Protein AF-A0A7V8XL33-F1 (afdb_monomer_lite)

Radius of gyration: 14.86 Å; chains: 1; bounding box: 37×36×36 Å

pLDDT: mean 92.94, std 6.89, range [65.38, 98.62]

Sequence (159 aa):
MTSLSLYEDLLAPGEELALAVGGRIVYVASGELGSLHAGSAAFGSDEARLEAGPDGATVIRWELTEWSVDDAKLCAHLELDPWADYVMRCEGGITEPAAGPGIGCVLRGELTIDGEVVQPFGAWQEPAEVSGRGTTVRVVLVRAEEPAHESLAQGALHL

Structure (mmCIF, N/CA/C/O backbone):
data_AF-A0A7V8XL33-F1
#
_entry.id   AF-A0A7V8XL33-F1
#
loop_
_atom_site.group_PDB
_atom_site.id
_atom_site.type_symbol
_atom_site.label_atom_id
_atom_site.label_alt_id
_atom_site.label_comp_id
_atom_site.label_asym_id
_atom_site.label_entity_id
_atom_site.label_seq_id
_atom_site.pdbx_PDB_ins_code
_atom_site.Cartn_x
_atom_site.Cartn_y
_atom_site.Cartn_z
_atom_site.occupancy
_atom_site.B_iso_or_equiv
_atom_site.auth_seq_id
_atom_site.auth_comp_id
_atom_site.auth_asym_id
_atom_site.auth_atom_id
_atom_site.pdbx_PDB_model_num
ATOM 1 N N . MET A 1 1 ? 19.680 2.702 1.722 1.00 69.06 1 MET A N 1
ATOM 2 C CA . MET A 1 1 ? 19.131 1.685 0.801 1.00 69.06 1 MET A CA 1
ATOM 3 C C . MET A 1 1 ? 17.632 1.805 0.924 1.00 69.06 1 MET A C 1
ATOM 5 O O . MET A 1 1 ? 17.136 1.676 2.034 1.00 69.06 1 MET A O 1
ATOM 9 N N . THR A 1 2 ? 16.940 2.159 -0.152 1.00 88.44 2 THR A N 1
ATOM 10 C CA . THR A 1 2 ? 15.502 2.433 -0.086 1.00 88.44 2 THR A CA 1
ATOM 11 C C . THR A 1 2 ? 14.742 1.120 0.017 1.00 88.44 2 THR A C 1
ATOM 13 O O . THR A 1 2 ? 15.030 0.173 -0.713 1.00 88.44 2 THR A O 1
ATOM 16 N N . SER A 1 3 ? 13.796 1.046 0.944 1.00 92.81 3 SER A N 1
ATOM 17 C CA . SER A 1 3 ? 12.925 -0.110 1.125 1.00 92.81 3 SER A CA 1
ATOM 18 C C . SER A 1 3 ? 11.474 0.334 1.038 1.00 92.81 3 SER A C 1
ATOM 20 O O . SER A 1 3 ? 11.132 1.433 1.466 1.00 92.81 3 SER A O 1
ATOM 22 N N . LEU A 1 4 ? 10.631 -0.517 0.465 1.00 95.94 4 LEU A N 1
ATOM 23 C CA . LEU A 1 4 ? 9.185 -0.366 0.463 1.00 95.94 4 LEU A CA 1
ATOM 24 C C . LEU A 1 4 ? 8.605 -1.358 1.459 1.00 95.94 4 LEU A C 1
ATOM 26 O O . LEU A 1 4 ? 8.841 -2.559 1.340 1.00 95.94 4 LEU A O 1
ATOM 30 N N . SER A 1 5 ? 7.839 -0.859 2.416 1.00 96.44 5 SER A N 1
ATOM 31 C CA . SER A 1 5 ? 7.227 -1.672 3.462 1.00 96.44 5 SER A CA 1
ATOM 32 C C . SER A 1 5 ? 5.714 -1.613 3.346 1.00 96.44 5 SER A C 1
ATOM 34 O O . SER A 1 5 ? 5.157 -0.531 3.177 1.00 96.44 5 SER A O 1
ATOM 36 N N . LEU A 1 6 ? 5.056 -2.767 3.427 1.00 97.50 6 LEU A N 1
ATOM 37 C CA . LEU A 1 6 ? 3.603 -2.886 3.475 1.00 97.50 6 LEU A CA 1
ATOM 38 C C . LEU A 1 6 ? 3.142 -3.169 4.902 1.00 97.50 6 LEU A C 1
ATOM 40 O O . LEU A 1 6 ? 3.642 -4.080 5.564 1.00 97.50 6 LEU A O 1
ATOM 44 N N . TYR A 1 7 ? 2.115 -2.441 5.312 1.00 97.06 7 TYR A N 1
ATOM 45 C CA . TYR A 1 7 ? 1.413 -2.567 6.577 1.00 97.06 7 TYR A CA 1
ATOM 46 C C . TYR A 1 7 ? -0.068 -2.854 6.344 1.00 97.06 7 TYR A C 1
ATOM 48 O O . TYR A 1 7 ? -0.658 -2.425 5.348 1.00 97.06 7 TYR A O 1
ATOM 56 N N . GLU A 1 8 ? -0.661 -3.573 7.290 1.00 97.12 8 GLU A N 1
ATOM 57 C CA . GLU A 1 8 ? -2.103 -3.746 7.410 1.00 97.12 8 GLU A CA 1
ATOM 58 C C . GLU A 1 8 ? -2.524 -3.168 8.760 1.00 97.12 8 GLU A C 1
ATOM 60 O O . GLU A 1 8 ? -2.241 -3.753 9.804 1.00 97.12 8 GLU A O 1
ATOM 65 N N . ASP A 1 9 ? -3.174 -2.009 8.729 1.00 97.19 9 ASP A N 1
ATOM 66 C CA . ASP A 1 9 ? -3.649 -1.322 9.923 1.00 97.19 9 ASP A CA 1
ATOM 67 C C . ASP A 1 9 ? -5.143 -1.645 10.122 1.00 97.19 9 ASP A C 1
ATOM 69 O O . ASP A 1 9 ? -5.981 -1.398 9.244 1.00 97.19 9 ASP A O 1
ATOM 73 N N . LEU A 1 10 ? -5.477 -2.222 11.279 1.00 97.56 10 LEU A N 1
ATOM 74 C CA . LEU A 1 10 ? -6.849 -2.516 11.702 1.00 97.56 10 LEU A CA 1
ATOM 75 C C . LEU A 1 10 ? -7.256 -1.513 12.778 1.00 97.56 10 LEU A C 1
ATOM 77 O O . LEU A 1 10 ? -6.867 -1.658 13.933 1.00 97.56 10 LEU A O 1
ATOM 81 N N . LEU A 1 11 ? -8.029 -0.506 12.382 1.00 98.44 11 LEU A N 1
ATOM 82 C CA . LEU A 1 11 ? -8.376 0.639 13.217 1.00 98.44 11 LEU A CA 1
ATOM 83 C C . LEU A 1 11 ? -9.794 0.496 13.770 1.00 98.44 11 LEU A C 1
ATOM 85 O O . LEU A 1 11 ? -10.753 0.275 13.021 1.00 98.44 11 LEU A O 1
ATOM 89 N N . ALA A 1 12 ? -9.936 0.658 15.082 1.00 98.50 12 ALA A N 1
ATOM 90 C CA . ALA A 1 12 ? -11.225 0.776 15.744 1.00 98.50 12 ALA A CA 1
ATOM 91 C C . ALA A 1 12 ? -11.920 2.111 15.390 1.00 98.50 12 ALA A C 1
ATOM 93 O O . ALA A 1 12 ? -11.275 3.043 14.906 1.00 98.50 12 ALA A O 1
ATOM 94 N N . PRO A 1 13 ? -13.236 2.247 15.639 1.00 98.56 13 PRO A N 1
ATOM 95 C CA . PRO A 1 13 ? -13.938 3.513 15.435 1.00 98.56 13 PRO A CA 1
ATOM 96 C C . PRO A 1 13 ? -13.284 4.689 16.171 1.00 98.56 13 PRO A C 1
ATOM 98 O O . PRO A 1 13 ? -13.086 4.619 17.387 1.00 98.56 13 PRO A O 1
ATOM 101 N N . GLY A 1 14 ? -12.984 5.771 15.445 1.00 98.06 14 GLY A N 1
ATOM 102 C CA . GLY A 1 14 ? -12.331 6.966 15.988 1.00 98.06 14 GLY A CA 1
ATOM 103 C C . GLY A 1 14 ? -10.850 6.788 16.345 1.00 98.06 14 GLY A C 1
ATOM 104 O O . GLY A 1 14 ? -10.259 7.682 16.947 1.00 98.06 14 GLY A O 1
ATOM 105 N N . GLU A 1 15 ? -10.241 5.640 16.031 1.00 98.50 15 GLU A N 1
ATOM 106 C CA . GLU A 1 15 ? -8.809 5.434 16.242 1.00 98.50 15 GLU A CA 1
ATOM 107 C C . GLU A 1 15 ? -7.992 6.273 15.251 1.00 98.50 15 GLU A C 1
ATOM 109 O O . GLU A 1 15 ? -8.310 6.347 14.061 1.00 98.50 15 GLU A O 1
ATOM 114 N N . GLU A 1 16 ? -6.934 6.916 15.747 1.00 98.00 16 GLU A N 1
ATOM 115 C CA . GLU A 1 16 ? -6.030 7.717 14.925 1.00 98.00 16 GLU A CA 1
ATOM 116 C C . GLU A 1 16 ? -4.882 6.863 14.376 1.00 98.00 16 GLU A C 1
ATOM 118 O O . GLU A 1 16 ? -4.129 6.241 15.126 1.00 98.00 16 GLU A O 1
ATOM 123 N N . LEU A 1 17 ? -4.678 6.933 13.064 1.00 97.38 17 LEU A N 1
ATOM 124 C CA . LEU A 1 17 ? -3.459 6.502 12.398 1.00 97.38 17 LEU A CA 1
ATOM 125 C C . LEU A 1 17 ? -2.515 7.700 12.253 1.00 97.38 17 LEU A C 1
ATOM 127 O O . LEU A 1 17 ? -2.762 8.623 11.468 1.00 97.38 17 LEU A O 1
ATOM 131 N N . ALA A 1 18 ? -1.424 7.684 13.016 1.00 96.19 18 ALA A N 1
ATOM 132 C CA . ALA A 1 18 ? -0.356 8.669 12.907 1.00 96.19 18 ALA A CA 1
ATOM 133 C C . ALA A 1 18 ? 0.647 8.249 11.828 1.00 96.19 18 ALA A C 1
ATOM 135 O O . ALA A 1 18 ? 1.179 7.142 11.854 1.00 96.19 18 ALA A O 1
ATOM 136 N N . LEU A 1 19 ? 0.921 9.155 10.897 1.00 94.25 19 LEU A N 1
ATOM 137 C CA . LEU A 1 19 ? 1.799 8.932 9.760 1.00 94.25 19 LEU A CA 1
ATOM 138 C C . LEU A 1 19 ? 2.951 9.931 9.809 1.00 94.25 19 LEU A C 1
ATOM 140 O O . LEU A 1 19 ? 2.731 11.143 9.758 1.00 94.25 19 LEU A O 1
ATOM 144 N N . ALA A 1 20 ? 4.174 9.418 9.899 1.00 91.56 20 ALA A N 1
ATOM 145 C CA . ALA A 1 20 ? 5.376 10.239 9.896 1.00 91.56 20 ALA A CA 1
ATOM 146 C C . ALA A 1 20 ? 5.642 10.855 8.510 1.00 91.56 20 ALA A C 1
ATOM 148 O O . ALA A 1 20 ? 5.020 10.494 7.509 1.00 91.56 20 ALA A O 1
ATOM 149 N N . VAL A 1 21 ? 6.594 11.789 8.451 1.00 91.88 21 VAL A N 1
ATOM 150 C CA . VAL A 1 21 ? 7.133 12.279 7.176 1.00 91.88 21 VAL A CA 1
ATOM 151 C C . VAL A 1 21 ? 7.763 11.110 6.418 1.00 91.88 21 VAL A C 1
ATOM 153 O O . VAL A 1 21 ? 8.561 10.362 6.980 1.00 91.88 21 VAL A O 1
ATOM 156 N N . GLY A 1 22 ? 7.414 10.974 5.143 1.00 91.50 22 GLY A N 1
ATOM 157 C CA . GLY A 1 22 ? 7.872 9.885 4.287 1.00 91.50 22 GLY A CA 1
ATOM 158 C C . GLY A 1 22 ? 6.878 9.599 3.168 1.00 91.50 22 GLY A C 1
ATOM 159 O O . GLY A 1 22 ? 5.663 9.665 3.375 1.00 91.50 22 GLY A O 1
ATOM 160 N N . GLY A 1 23 ? 7.404 9.303 1.977 1.00 94.56 23 GLY A N 1
ATOM 161 C CA . GLY A 1 23 ? 6.600 8.964 0.806 1.00 94.56 23 GLY A CA 1
ATOM 162 C C . GLY A 1 23 ? 5.815 7.679 1.042 1.00 94.56 23 GLY A C 1
ATOM 163 O O . GLY A 1 23 ? 6.397 6.631 1.324 1.00 94.56 23 GLY A O 1
ATOM 164 N N . ARG A 1 24 ? 4.491 7.767 0.943 1.00 96.56 24 ARG A N 1
ATOM 165 C CA . ARG A 1 24 ? 3.598 6.649 1.237 1.00 96.56 24 ARG A CA 1
ATOM 166 C C . ARG A 1 24 ? 2.316 6.700 0.431 1.00 96.56 24 ARG A C 1
ATOM 168 O O . ARG A 1 24 ? 1.868 7.758 -0.014 1.00 96.56 24 ARG A O 1
ATOM 175 N N . ILE A 1 25 ? 1.692 5.538 0.314 1.00 98.25 25 ILE A N 1
ATOM 176 C CA . ILE A 1 25 ? 0.334 5.380 -0.190 1.00 98.25 25 ILE A CA 1
ATOM 177 C C . ILE A 1 25 ? -0.496 4.666 0.867 1.00 98.25 25 ILE A C 1
ATOM 179 O O . ILE A 1 25 ? -0.070 3.656 1.419 1.00 98.25 25 ILE A O 1
ATOM 183 N N . VAL A 1 26 ? -1.704 5.168 1.107 1.00 98.31 26 VAL A N 1
ATOM 184 C CA . VAL A 1 26 ? -2.733 4.485 1.899 1.00 98.31 26 VAL A CA 1
ATOM 185 C C . VAL A 1 26 ? -3.874 4.061 0.983 1.00 98.31 26 VAL A C 1
ATOM 187 O O . VAL A 1 26 ? -4.281 4.824 0.109 1.00 98.31 26 VAL A O 1
ATOM 190 N N . TYR A 1 27 ? -4.392 2.855 1.183 1.00 98.56 27 TYR A N 1
ATOM 191 C CA . TYR A 1 27 ? -5.575 2.318 0.518 1.00 98.56 27 TYR A CA 1
ATOM 192 C C . TYR A 1 27 ? -6.569 1.836 1.571 1.00 98.56 27 TYR A C 1
ATOM 194 O O . TYR A 1 27 ? -6.219 1.037 2.440 1.00 98.56 27 TYR A O 1
ATOM 202 N N . VAL A 1 28 ? -7.821 2.280 1.484 1.00 98.50 28 VAL A N 1
ATOM 203 C CA . VAL A 1 28 ? -8.874 1.848 2.410 1.00 98.50 28 VAL A CA 1
ATOM 204 C C . VAL A 1 28 ? -9.529 0.589 1.849 1.00 98.50 28 VAL A C 1
ATOM 206 O O . VAL A 1 28 ? -10.274 0.652 0.873 1.00 98.50 28 VAL A O 1
ATOM 209 N N . ALA A 1 29 ? -9.267 -0.570 2.454 1.00 97.69 29 ALA A N 1
ATOM 210 C CA . ALA A 1 29 ? -9.872 -1.836 2.036 1.00 97.69 29 ALA A CA 1
ATOM 211 C C . ALA A 1 29 ? -11.325 -1.972 2.521 1.00 97.69 29 ALA A C 1
ATOM 213 O O . ALA A 1 29 ? -12.173 -2.520 1.812 1.00 97.69 29 ALA A O 1
ATOM 214 N N . SER A 1 30 ? -11.629 -1.442 3.707 1.00 97.69 30 SER A N 1
ATOM 215 C CA . SER A 1 30 ? -12.988 -1.333 4.246 1.00 97.69 30 SER A CA 1
ATOM 216 C C . SER A 1 30 ? -13.101 -0.193 5.252 1.00 97.69 30 SER A C 1
ATOM 218 O O . SER A 1 30 ? -12.109 0.165 5.884 1.00 97.69 30 SER A O 1
ATOM 220 N N . GLY A 1 31 ? -14.315 0.331 5.430 1.00 98.00 31 GLY A N 1
ATOM 221 C CA . GLY A 1 31 ? -14.578 1.460 6.321 1.00 98.00 31 GLY A CA 1
ATOM 222 C C . GLY A 1 31 ? -14.184 2.800 5.699 1.00 98.00 31 GLY A C 1
ATOM 223 O O . GLY A 1 31 ? -14.321 2.994 4.486 1.00 98.00 31 GLY A O 1
ATOM 224 N N . GLU A 1 32 ? -13.714 3.714 6.543 1.00 98.25 32 GLU A N 1
ATOM 225 C CA . GLU A 1 32 ? -13.335 5.079 6.168 1.00 98.25 32 GLU A CA 1
ATOM 226 C C . GLU A 1 32 ? -12.132 5.556 6.985 1.00 98.25 32 GLU A C 1
ATOM 228 O O . GLU A 1 32 ? -12.046 5.278 8.180 1.00 98.25 32 GLU A O 1
ATOM 233 N N . LEU A 1 33 ? -11.219 6.287 6.344 1.00 98.31 33 LEU A N 1
ATOM 234 C CA . LEU A 1 33 ? -10.050 6.896 6.976 1.00 98.31 33 LEU A CA 1
ATOM 235 C C . LEU A 1 33 ? -9.926 8.357 6.529 1.00 98.31 33 LEU A C 1
ATOM 237 O O . LEU A 1 33 ? -9.639 8.635 5.361 1.00 98.31 33 LEU A O 1
ATOM 241 N N . GLY A 1 34 ? -10.113 9.304 7.449 1.00 95.81 34 GLY A N 1
ATOM 242 C CA . GLY A 1 34 ? -10.186 10.723 7.108 1.00 95.81 34 GLY A CA 1
ATOM 243 C C . GLY A 1 34 ? -11.328 10.987 6.123 1.00 95.81 34 GLY A C 1
ATOM 244 O O . GLY A 1 34 ? -12.484 10.807 6.469 1.00 95.81 34 GLY A O 1
ATOM 245 N N . SER A 1 35 ? -11.008 11.410 4.897 1.00 95.12 35 SER A N 1
ATOM 246 C CA . SER A 1 35 ? -11.985 11.593 3.808 1.00 95.12 35 SER A CA 1
ATOM 247 C C . SER A 1 35 ? -11.998 10.454 2.779 1.00 95.12 35 SER A C 1
ATOM 249 O O . SER A 1 35 ? -12.658 10.567 1.745 1.00 95.12 35 SER A O 1
ATOM 251 N N . LEU A 1 36 ? -11.229 9.383 3.004 1.00 97.31 36 LEU A N 1
ATOM 252 C CA . LEU A 1 36 ? -11.111 8.253 2.084 1.00 97.31 36 LEU A CA 1
ATOM 253 C C . LEU A 1 36 ? -12.095 7.150 2.455 1.00 97.31 36 LEU A C 1
ATOM 255 O O . LEU A 1 36 ? -12.074 6.642 3.573 1.00 97.31 36 LEU A O 1
ATOM 259 N N . HIS A 1 37 ? -12.888 6.709 1.484 1.00 97.75 37 HIS A N 1
ATOM 260 C CA . HIS A 1 37 ? -13.796 5.575 1.639 1.00 97.75 37 HIS A CA 1
ATOM 261 C C . HIS A 1 37 ? -13.189 4.285 1.082 1.00 97.75 37 HIS A C 1
ATOM 263 O O . HIS A 1 37 ? -12.264 4.316 0.265 1.00 97.75 37 HIS A O 1
ATOM 269 N N . ALA A 1 38 ? -13.759 3.145 1.476 1.00 97.69 38 ALA A N 1
ATOM 270 C CA . ALA A 1 38 ? -13.400 1.835 0.944 1.00 97.69 38 ALA A CA 1
ATOM 271 C C . ALA A 1 38 ? -13.272 1.832 -0.593 1.00 97.69 38 ALA A C 1
ATOM 273 O O . ALA A 1 38 ? -14.158 2.297 -1.313 1.00 97.69 38 ALA A O 1
ATOM 274 N N . GLY A 1 39 ? -12.161 1.292 -1.091 1.00 97.06 39 GLY A N 1
ATOM 275 C CA . GLY A 1 39 ? -11.815 1.272 -2.511 1.00 97.06 39 GLY A CA 1
ATOM 276 C C . GLY A 1 39 ? -10.989 2.467 -2.990 1.00 97.06 39 GLY A C 1
ATOM 277 O O . GLY A 1 39 ? -10.564 2.464 -4.142 1.00 97.06 39 GLY A O 1
ATOM 278 N N . SER A 1 40 ? -10.744 3.463 -2.135 1.00 97.62 40 SER A N 1
ATOM 279 C CA . SER A 1 40 ? -9.974 4.662 -2.480 1.00 97.62 40 SER A CA 1
ATOM 280 C C . SER A 1 40 ? -8.540 4.592 -1.958 1.00 97.62 40 SER A C 1
ATOM 282 O O . SER A 1 40 ? -8.267 3.973 -0.926 1.00 97.62 40 SER A O 1
ATOM 284 N N . ALA A 1 41 ? -7.629 5.265 -2.664 1.00 98.12 41 ALA A N 1
ATOM 285 C CA . ALA A 1 41 ? -6.239 5.433 -2.263 1.00 98.12 41 ALA A CA 1
ATOM 286 C C . ALA A 1 41 ? -5.849 6.913 -2.219 1.00 98.12 41 ALA A C 1
ATOM 288 O O . ALA A 1 41 ? -6.440 7.737 -2.915 1.00 98.12 41 ALA A O 1
ATOM 289 N N . ALA A 1 42 ? -4.807 7.233 -1.457 1.00 98.06 42 ALA A N 1
ATOM 290 C CA . ALA A 1 42 ? -4.145 8.529 -1.514 1.00 98.06 42 ALA A CA 1
ATOM 291 C C . ALA A 1 42 ? -2.635 8.382 -1.350 1.00 98.06 42 ALA A C 1
ATOM 293 O O . ALA A 1 42 ? -2.159 7.525 -0.605 1.00 98.06 42 ALA A O 1
ATOM 294 N N . PHE A 1 43 ? -1.899 9.259 -2.027 1.00 97.69 43 PHE A N 1
ATOM 295 C CA . PHE A 1 43 ? -0.480 9.481 -1.784 1.00 97.69 43 PHE A CA 1
ATOM 296 C C . PHE A 1 43 ? -0.294 10.620 -0.776 1.00 97.69 43 PHE A C 1
ATOM 298 O O . PHE A 1 43 ? -1.047 11.595 -0.794 1.00 97.69 43 PHE A O 1
ATOM 305 N N . GLY A 1 44 ? 0.740 10.524 0.057 1.00 96.00 44 GLY A N 1
ATOM 306 C CA . GLY A 1 44 ? 1.195 11.613 0.914 1.00 96.00 44 GLY A CA 1
ATOM 307 C C . GLY A 1 44 ? 2.6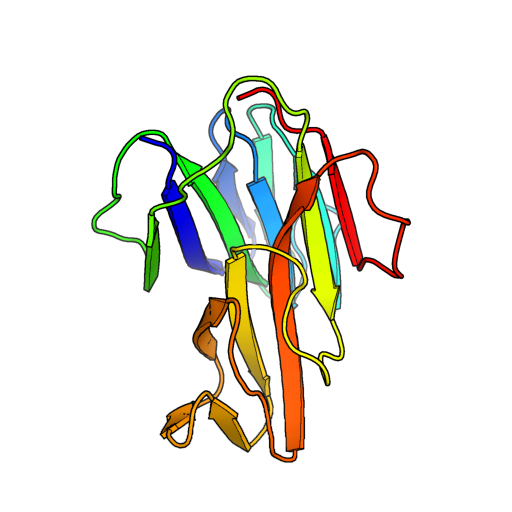78 11.489 1.245 1.00 96.00 44 GLY A C 1
ATOM 308 O O . GLY A 1 44 ? 3.244 10.400 1.196 1.00 96.00 44 GLY A O 1
ATOM 309 N N . SER A 1 45 ? 3.306 12.612 1.584 1.00 95.44 45 SER A N 1
ATOM 310 C CA . SER A 1 45 ? 4.712 12.667 2.013 1.00 95.44 45 SER A CA 1
ATOM 311 C C . SER A 1 45 ? 4.916 13.413 3.331 1.00 95.44 45 SER A C 1
ATOM 313 O O . SER A 1 45 ? 5.901 13.173 4.024 1.00 95.44 45 SER A O 1
ATOM 315 N N . ASP A 1 46 ? 3.987 14.293 3.697 1.00 94.75 46 ASP A N 1
ATOM 316 C CA . ASP A 1 46 ? 4.063 15.099 4.917 1.00 94.75 46 ASP A CA 1
ATOM 317 C C . ASP A 1 46 ? 3.611 14.308 6.147 1.00 94.75 46 ASP A C 1
ATOM 319 O O . ASP A 1 46 ? 2.979 13.263 6.017 1.00 94.75 46 ASP A O 1
ATOM 323 N N . GLU A 1 47 ? 3.894 14.799 7.352 1.00 95.62 47 GLU A N 1
ATOM 324 C CA . GLU A 1 47 ? 3.297 14.238 8.569 1.00 95.62 47 GLU A CA 1
ATOM 325 C C . GLU A 1 47 ? 1.768 14.403 8.527 1.00 95.62 47 GLU A C 1
ATOM 327 O O . GLU A 1 47 ? 1.255 15.458 8.149 1.00 95.62 47 GLU A O 1
ATOM 332 N N . ALA A 1 48 ? 1.027 13.364 8.911 1.00 95.81 48 ALA A N 1
ATOM 333 C CA . ALA A 1 48 ? -0.430 13.413 8.958 1.00 95.81 48 ALA A CA 1
ATOM 334 C C . ALA A 1 48 ? -0.989 12.586 10.115 1.00 95.81 48 ALA A C 1
ATOM 336 O O . ALA A 1 48 ? -0.385 11.614 10.561 1.00 95.81 48 ALA A O 1
ATOM 337 N N . ARG A 1 49 ? -2.189 12.947 10.564 1.00 97.31 49 ARG A N 1
ATOM 338 C CA . ARG A 1 49 ? -3.012 12.113 11.441 1.00 97.31 49 ARG A CA 1
ATOM 339 C C . ARG A 1 49 ? -4.361 11.933 10.786 1.00 97.31 49 ARG A C 1
ATOM 341 O O . ARG A 1 49 ? -4.985 12.920 10.398 1.00 97.31 49 ARG A O 1
ATOM 348 N N . LEU A 1 50 ? -4.764 10.684 10.621 1.00 97.50 50 LEU A N 1
ATOM 349 C CA . LEU A 1 50 ? -6.022 10.327 9.990 1.00 97.50 50 LEU A CA 1
ATOM 350 C C . LEU A 1 50 ? -6.855 9.534 10.987 1.00 97.50 50 LEU A C 1
ATOM 352 O O . LEU A 1 50 ? -6.350 8.602 11.600 1.00 97.50 50 LEU A O 1
ATOM 356 N N . GLU A 1 51 ? -8.116 9.906 11.145 1.00 98.38 51 GLU A N 1
ATOM 357 C CA . GLU A 1 51 ? -9.036 9.236 12.061 1.00 98.38 51 GLU A CA 1
ATOM 358 C C . GLU A 1 51 ? -9.884 8.219 11.295 1.00 98.38 51 GLU A C 1
ATOM 360 O O . GLU A 1 51 ? -10.352 8.500 10.185 1.00 98.38 51 GLU A O 1
ATOM 365 N N . ALA A 1 52 ? -10.068 7.032 11.868 1.00 98.62 52 ALA A N 1
ATOM 366 C CA . ALA A 1 52 ? -10.989 6.042 11.338 1.00 98.62 52 ALA A CA 1
ATOM 367 C C . ALA A 1 52 ? -12.446 6.468 11.566 1.00 98.62 52 ALA A C 1
ATOM 369 O O . ALA A 1 52 ? -12.812 6.966 12.631 1.00 98.62 52 ALA A O 1
ATOM 370 N N . GLY A 1 53 ? -13.294 6.224 10.569 1.00 98.19 53 GLY A N 1
ATOM 371 C CA . GLY A 1 53 ? -14.718 6.535 10.625 1.00 98.19 53 GLY A CA 1
ATOM 372 C C . GLY A 1 53 ? -15.489 5.748 11.700 1.00 98.19 53 GLY A C 1
ATOM 373 O O . GLY A 1 53 ? -14.927 4.928 12.431 1.00 98.19 53 GLY A O 1
ATOM 374 N N . PRO A 1 54 ? -16.817 5.944 11.791 1.00 97.44 54 PRO A N 1
ATOM 375 C CA . PRO A 1 54 ? -17.646 5.377 12.862 1.00 97.44 54 PRO A CA 1
ATOM 376 C C . PRO A 1 54 ? -17.700 3.841 12.885 1.00 97.44 54 PRO A C 1
ATOM 378 O O . PRO A 1 54 ? -18.008 3.264 13.927 1.00 97.44 54 PRO A O 1
ATOM 381 N N . ASP A 1 55 ? -17.385 3.184 11.768 1.00 97.00 55 ASP A N 1
ATOM 382 C CA . ASP A 1 55 ? -17.337 1.721 11.654 1.00 97.00 55 ASP A CA 1
ATOM 383 C C . ASP A 1 55 ? -15.906 1.156 11.779 1.00 97.00 55 ASP A C 1
ATOM 385 O O . ASP A 1 55 ? -15.700 -0.050 11.635 1.00 97.00 55 ASP A O 1
ATOM 389 N N . GLY A 1 56 ? -14.911 2.009 12.052 1.00 98.31 56 GLY A N 1
ATOM 390 C CA . GLY A 1 56 ? -13.492 1.664 11.969 1.00 98.31 56 GLY A CA 1
ATOM 391 C C . GLY A 1 56 ? -12.993 1.580 10.522 1.00 98.31 56 GLY A C 1
ATOM 392 O O . GLY A 1 56 ? -13.685 1.979 9.578 1.00 98.31 56 GLY A O 1
ATOM 393 N N . ALA A 1 57 ? -11.775 1.064 10.339 1.00 98.50 57 ALA A N 1
ATOM 394 C CA . ALA A 1 57 ? -11.179 0.895 9.015 1.00 98.50 57 ALA A CA 1
ATOM 395 C C . ALA A 1 57 ? -10.170 -0.257 8.947 1.00 98.50 57 ALA A C 1
ATOM 397 O O . ALA A 1 57 ? -9.451 -0.538 9.901 1.00 98.50 57 ALA A O 1
ATOM 398 N N . THR A 1 58 ? -10.073 -0.874 7.769 1.00 98.19 58 THR A N 1
ATOM 399 C CA . THR A 1 58 ? -8.928 -1.714 7.391 1.00 98.19 58 THR A CA 1
ATOM 400 C C . THR A 1 58 ? -8.163 -0.985 6.305 1.00 98.19 58 THR A C 1
ATOM 402 O O . 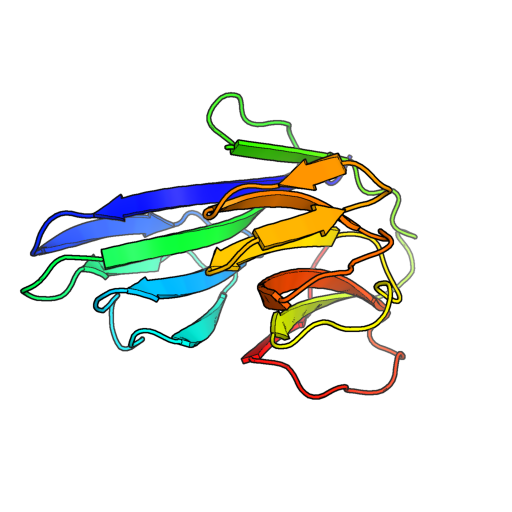THR A 1 58 ? -8.713 -0.710 5.233 1.00 98.19 58 THR A O 1
ATOM 405 N N . VAL A 1 59 ? -6.904 -0.670 6.583 1.00 98.31 59 VAL A N 1
ATOM 406 C CA . VAL A 1 59 ? -6.059 0.155 5.722 1.00 98.31 59 VAL A CA 1
ATOM 407 C C . VAL A 1 59 ? -4.842 -0.656 5.310 1.00 98.31 59 VAL A C 1
ATOM 409 O O . VAL A 1 59 ? -4.167 -1.249 6.147 1.00 98.31 59 VAL A O 1
ATOM 412 N N . ILE A 1 60 ? -4.561 -0.676 4.011 1.00 98.31 60 ILE A N 1
ATOM 413 C CA . ILE A 1 60 ? -3.303 -1.196 3.480 1.00 98.31 60 ILE A CA 1
ATOM 414 C C . ILE A 1 60 ? -2.423 0.003 3.178 1.00 98.31 60 ILE A C 1
ATOM 416 O O . ILE A 1 60 ? -2.816 0.901 2.429 1.00 98.31 60 ILE A O 1
ATOM 420 N N . ARG A 1 61 ? -1.253 0.045 3.800 1.00 97.81 61 ARG A N 1
ATOM 421 C CA . ARG A 1 61 ? -0.356 1.195 3.756 1.00 97.81 61 ARG A CA 1
ATOM 422 C C . ARG A 1 61 ? 1.006 0.756 3.252 1.00 97.81 61 ARG A C 1
ATOM 424 O O . ARG A 1 61 ? 1.569 -0.209 3.751 1.00 97.81 61 ARG A O 1
ATOM 431 N N . TRP A 1 62 ? 1.531 1.479 2.273 1.00 97.94 62 TRP A N 1
ATOM 432 C CA . TRP A 1 62 ? 2.876 1.294 1.749 1.00 97.94 62 TRP A CA 1
ATOM 433 C C . TRP A 1 62 ? 3.711 2.507 2.096 1.00 97.94 62 TRP A C 1
ATOM 435 O O . TRP A 1 62 ? 3.309 3.620 1.763 1.00 97.94 62 TRP A O 1
ATOM 445 N N . GLU A 1 63 ? 4.876 2.297 2.691 1.00 95.81 63 GLU A N 1
ATOM 446 C CA . GLU A 1 63 ? 5.794 3.373 3.057 1.00 95.81 63 GLU A CA 1
ATOM 447 C C . GLU A 1 63 ? 7.183 3.125 2.496 1.00 95.81 63 GLU A C 1
ATOM 449 O O . GLU A 1 63 ? 7.690 2.002 2.530 1.00 95.81 63 GLU A O 1
ATOM 454 N N . LEU A 1 64 ? 7.802 4.193 2.000 1.00 93.38 64 LEU A N 1
ATOM 455 C CA . LEU A 1 64 ? 9.218 4.204 1.683 1.00 93.38 64 LEU A CA 1
ATOM 456 C C . LEU A 1 64 ? 10.017 4.583 2.918 1.00 93.38 64 LEU A C 1
ATOM 458 O O . LEU A 1 64 ? 9.807 5.636 3.519 1.00 93.38 64 LEU A O 1
ATOM 462 N N . THR A 1 65 ? 10.965 3.725 3.258 1.00 86.75 65 THR A N 1
ATOM 463 C CA . THR A 1 65 ? 11.837 3.879 4.415 1.00 86.75 65 THR A CA 1
ATOM 464 C C . THR A 1 65 ? 13.291 3.662 4.005 1.00 86.75 65 THR A C 1
ATOM 466 O O . THR A 1 65 ? 13.602 2.950 3.046 1.00 86.75 65 THR A O 1
ATOM 469 N N . GLU A 1 66 ? 14.223 4.264 4.743 1.00 81.31 66 GLU A N 1
ATOM 470 C CA . GLU A 1 66 ? 15.662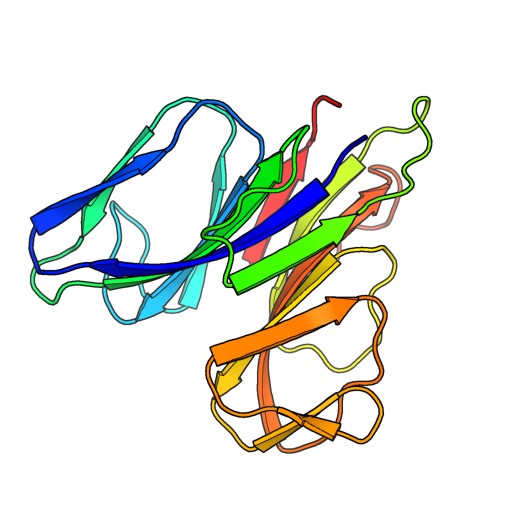 4.015 4.553 1.00 81.31 66 GLU A CA 1
ATOM 471 C C . GLU A 1 66 ? 16.157 2.768 5.307 1.00 81.31 66 GLU A C 1
ATOM 473 O O . GLU A 1 66 ? 17.308 2.351 5.148 1.00 81.31 66 GLU A O 1
ATOM 478 N N . TRP A 1 67 ? 15.294 2.172 6.131 1.00 75.50 67 TRP A N 1
ATOM 479 C CA . TRP A 1 67 ? 15.571 1.001 6.955 1.00 75.50 67 TRP A CA 1
ATOM 480 C C . TRP A 1 67 ? 14.426 -0.008 6.878 1.00 75.50 67 TRP A C 1
ATOM 482 O O . TRP A 1 67 ? 13.268 0.358 6.677 1.00 75.50 67 TRP A O 1
ATOM 492 N N . SER A 1 68 ? 14.751 -1.287 7.073 1.00 65.38 68 SER A N 1
ATOM 493 C CA . SER A 1 68 ? 13.731 -2.309 7.304 1.00 65.38 68 SER A CA 1
ATOM 494 C C . SER A 1 68 ? 13.101 -2.105 8.678 1.00 65.38 68 SER A C 1
ATOM 496 O O . SER A 1 68 ? 13.773 -1.735 9.639 1.00 65.38 68 SER A O 1
ATOM 498 N N . VAL A 1 69 ? 11.807 -2.359 8.744 1.00 71.88 69 VAL A N 1
ATOM 499 C CA . VAL A 1 69 ? 10.924 -2.129 9.885 1.00 71.88 69 VAL A CA 1
ATOM 500 C C . VAL A 1 69 ? 10.351 -3.483 10.286 1.00 71.88 69 VAL A C 1
ATOM 502 O O . VAL A 1 69 ? 9.809 -4.198 9.445 1.00 71.88 69 VAL A O 1
ATOM 505 N N . ASP A 1 70 ? 10.546 -3.874 11.545 1.00 72.06 70 ASP A N 1
ATOM 506 C CA . ASP A 1 70 ? 10.260 -5.237 12.023 1.00 72.06 70 ASP A CA 1
ATOM 507 C C . ASP A 1 70 ? 8.755 -5.552 12.117 1.00 72.06 70 ASP A C 1
ATOM 509 O O . ASP A 1 70 ? 8.367 -6.713 12.234 1.00 72.06 70 ASP A O 1
ATOM 513 N N . ASP A 1 71 ? 7.904 -4.529 12.080 1.00 86.19 71 ASP A N 1
ATOM 514 C CA . ASP A 1 71 ? 6.446 -4.621 12.166 1.00 86.19 71 ASP A CA 1
ATOM 515 C C . ASP A 1 71 ? 5.747 -4.627 10.797 1.00 86.19 71 ASP A C 1
ATOM 517 O O . ASP A 1 71 ? 4.530 -4.812 10.725 1.00 86.19 71 ASP A O 1
ATOM 521 N N . ALA A 1 72 ? 6.497 -4.464 9.703 1.00 91.81 72 ALA A N 1
ATOM 522 C CA . ALA A 1 72 ? 5.939 -4.555 8.363 1.00 91.81 72 ALA A CA 1
ATOM 523 C C . ALA A 1 72 ? 5.511 -5.990 8.038 1.00 91.81 72 ALA A C 1
ATOM 525 O O . ALA A 1 72 ? 6.225 -6.963 8.284 1.00 91.81 72 ALA A O 1
ATOM 526 N N . LYS A 1 73 ? 4.352 -6.115 7.392 1.00 94.19 73 LYS A N 1
ATOM 527 C CA . LYS A 1 73 ? 3.844 -7.395 6.892 1.00 94.19 73 LYS A CA 1
ATOM 528 C C . LYS A 1 73 ? 4.748 -7.969 5.803 1.00 94.19 73 LYS A C 1
ATOM 530 O O . LYS A 1 73 ? 4.935 -9.180 5.723 1.00 94.19 73 LYS A O 1
ATOM 535 N N . LEU A 1 74 ? 5.273 -7.093 4.950 1.00 95.62 74 LEU A N 1
ATOM 536 C CA . LEU A 1 74 ? 6.255 -7.421 3.927 1.00 95.62 74 LEU A CA 1
ATOM 537 C C . LEU A 1 74 ? 7.149 -6.207 3.681 1.00 95.62 74 LEU A C 1
ATOM 539 O O . LEU A 1 74 ? 6.658 -5.087 3.581 1.00 95.62 74 LEU A O 1
ATOM 543 N N . CYS A 1 75 ? 8.448 -6.445 3.545 1.00 95.50 75 CYS A N 1
ATOM 544 C CA . CYS A 1 75 ? 9.439 -5.436 3.193 1.00 95.50 75 CYS A CA 1
ATOM 545 C C . CYS A 1 75 ? 10.155 -5.877 1.911 1.00 95.50 75 CYS A C 1
ATOM 547 O O . CYS A 1 75 ? 10.530 -7.045 1.773 1.00 95.50 75 CYS A O 1
ATOM 549 N N . ALA A 1 76 ? 10.313 -4.955 0.966 1.00 94.06 76 ALA A N 1
ATOM 550 C CA . ALA A 1 76 ? 11.031 -5.154 -0.284 1.00 94.06 76 ALA A CA 1
ATOM 551 C C . ALA A 1 76 ? 12.155 -4.126 -0.394 1.00 94.06 76 ALA A C 1
ATOM 553 O O . ALA A 1 76 ? 11.923 -2.919 -0.308 1.00 94.06 76 ALA A O 1
ATOM 554 N N . HIS A 1 77 ? 13.380 -4.596 -0.606 1.00 92.94 77 HIS A N 1
ATOM 555 C CA . HIS A 1 77 ? 14.506 -3.714 -0.877 1.00 92.94 77 HIS A CA 1
ATOM 556 C C . HIS A 1 77 ? 14.494 -3.289 -2.342 1.00 92.94 77 HIS A C 1
ATOM 558 O O . HIS A 1 77 ? 14.358 -4.125 -3.233 1.00 92.94 77 HIS A O 1
ATOM 564 N N . LEU A 1 78 ? 14.644 -1.989 -2.582 1.00 91.69 78 LEU A N 1
ATOM 565 C CA . LEU A 1 78 ? 14.550 -1.412 -3.912 1.00 91.69 78 LEU A CA 1
ATOM 566 C C . LEU A 1 78 ? 15.929 -1.005 -4.425 1.00 91.69 78 LEU A C 1
ATOM 568 O O . LEU A 1 78 ? 16.654 -0.241 -3.782 1.00 91.69 78 LEU A O 1
ATOM 572 N N . GLU A 1 79 ? 16.259 -1.471 -5.625 1.00 89.75 79 GLU A N 1
ATOM 573 C CA . GLU A 1 79 ? 17.411 -1.003 -6.391 1.00 89.75 79 GLU A CA 1
ATOM 574 C C . GLU A 1 79 ? 16.938 0.040 -7.405 1.00 89.75 79 GLU A C 1
ATOM 576 O O . GLU A 1 79 ? 16.487 -0.287 -8.502 1.00 89.75 79 GLU A O 1
ATOM 581 N N . LEU A 1 80 ? 16.990 1.311 -7.005 1.00 89.62 80 LEU A N 1
ATOM 582 C CA . LEU A 1 80 ? 16.572 2.441 -7.833 1.00 89.62 80 LEU A CA 1
ATOM 583 C C . LEU A 1 80 ? 17.796 3.189 -8.361 1.00 89.62 80 LEU A C 1
ATOM 585 O O . LEU A 1 80 ? 18.776 3.389 -7.643 1.00 89.62 80 LEU A O 1
ATOM 589 N N . ASP A 1 81 ? 17.719 3.623 -9.617 1.00 89.94 81 ASP A N 1
ATOM 590 C CA . ASP A 1 81 ? 18.694 4.538 -10.218 1.00 89.94 81 ASP A CA 1
ATOM 591 C C . ASP A 1 81 ? 18.649 5.900 -9.492 1.00 89.94 81 ASP A C 1
ATOM 593 O O . ASP A 1 81 ? 17.628 6.580 -9.589 1.00 89.94 81 ASP A O 1
ATOM 597 N N . PRO A 1 82 ? 19.716 6.329 -8.791 1.00 86.75 82 PRO A N 1
ATOM 598 C CA . PRO A 1 82 ? 19.703 7.558 -7.995 1.00 86.75 82 PRO A CA 1
ATOM 599 C C . PRO A 1 82 ? 19.669 8.842 -8.837 1.00 86.75 82 PRO A C 1
ATOM 601 O O . PRO A 1 82 ? 19.549 9.930 -8.279 1.00 86.75 82 PRO A O 1
ATOM 604 N N . TRP A 1 83 ? 19.815 8.748 -10.162 1.00 89.50 83 TRP A N 1
ATOM 605 C CA . TRP A 1 83 ? 19.756 9.894 -11.073 1.00 89.50 83 TRP A CA 1
ATOM 606 C C . TRP A 1 83 ? 18.421 10.014 -11.812 1.00 89.50 83 TRP A C 1
ATOM 608 O O . TRP A 1 83 ? 18.269 10.923 -12.628 1.00 89.50 83 TRP A O 1
ATOM 618 N N . ALA A 1 84 ? 17.477 9.106 -11.558 1.00 91.75 84 ALA A N 1
ATOM 619 C CA . ALA A 1 84 ? 16.156 9.122 -12.167 1.00 91.75 84 ALA A CA 1
ATOM 620 C C . ALA A 1 84 ? 15.088 9.605 -11.179 1.00 91.75 84 ALA A C 1
ATOM 622 O O . ALA A 1 84 ? 15.136 9.300 -9.988 1.00 91.75 84 ALA A O 1
ATOM 623 N N . ASP A 1 85 ? 14.086 10.304 -11.704 1.00 92.94 85 ASP A N 1
ATOM 624 C CA . ASP A 1 85 ? 12.885 10.658 -10.953 1.00 92.94 85 ASP A CA 1
ATOM 625 C C . ASP A 1 85 ? 11.898 9.485 -10.952 1.00 92.94 85 ASP A C 1
ATOM 627 O O . ASP A 1 85 ? 11.683 8.836 -11.983 1.00 92.94 85 ASP A O 1
ATOM 631 N N . TYR A 1 86 ? 11.252 9.243 -9.811 1.00 94.19 86 TYR A N 1
ATOM 632 C CA . TYR A 1 86 ? 10.278 8.163 -9.645 1.00 94.19 86 TYR A CA 1
ATOM 633 C C . TYR A 1 86 ? 8.925 8.673 -9.170 1.00 94.19 86 TYR A C 1
ATOM 635 O O . TYR A 1 86 ? 8.805 9.671 -8.457 1.00 94.19 86 TYR A O 1
ATOM 643 N N . VAL A 1 87 ? 7.899 7.915 -9.534 1.00 95.25 87 VAL A N 1
ATOM 644 C CA . VAL A 1 87 ? 6.535 8.047 -9.042 1.00 95.25 87 VAL A CA 1
ATOM 645 C C . VAL A 1 87 ? 6.172 6.770 -8.298 1.00 95.25 87 VAL A C 1
ATOM 647 O O . VAL A 1 87 ? 6.365 5.664 -8.805 1.00 95.25 87 VAL A O 1
ATOM 650 N N . MET A 1 88 ? 5.616 6.934 -7.101 1.00 96.12 88 MET A N 1
ATOM 651 C CA . MET A 1 88 ? 4.939 5.865 -6.375 1.00 96.12 88 MET A CA 1
ATOM 652 C C . MET A 1 88 ? 3.495 5.815 -6.860 1.00 96.12 88 MET A C 1
ATOM 654 O O . MET A 1 88 ? 2.786 6.822 -6.785 1.00 96.12 88 MET A O 1
ATOM 658 N N . ARG A 1 89 ? 3.062 4.667 -7.381 1.00 96.00 89 ARG A N 1
ATOM 659 C CA . ARG A 1 89 ? 1.762 4.521 -8.043 1.00 96.00 89 ARG A CA 1
ATOM 660 C C . ARG A 1 89 ? 0.971 3.365 -7.452 1.00 96.00 89 ARG A C 1
ATOM 662 O O . ARG A 1 89 ? 1.472 2.249 -7.388 1.00 96.00 89 ARG A O 1
ATOM 669 N N . CYS A 1 90 ? -0.263 3.647 -7.047 1.00 97.25 90 CYS A N 1
ATOM 670 C CA . CYS A 1 90 ? -1.237 2.666 -6.586 1.00 97.25 90 CYS A CA 1
ATOM 671 C C . CYS A 1 90 ? -2.095 2.191 -7.755 1.00 97.25 90 CYS A C 1
ATOM 673 O O . CYS A 1 90 ? -2.768 2.995 -8.404 1.00 97.25 90 CYS A O 1
ATOM 675 N N . GLU A 1 91 ? -2.102 0.890 -7.999 1.00 95.38 91 GLU A N 1
ATOM 676 C CA . GLU A 1 91 ? -2.812 0.258 -9.106 1.00 95.38 91 GLU A CA 1
ATOM 677 C C . GLU A 1 91 ? -3.774 -0.801 -8.566 1.00 95.38 91 GLU A C 1
ATOM 679 O O . GLU A 1 91 ? -3.437 -1.544 -7.643 1.00 95.38 91 GLU A O 1
ATOM 684 N N . GLY A 1 92 ? -4.971 -0.879 -9.144 1.00 92.56 92 GLY A N 1
ATOM 685 C CA . GLY A 1 92 ? -5.968 -1.905 -8.841 1.00 92.56 92 GLY A CA 1
ATOM 686 C C . GLY A 1 92 ? -6.340 -2.701 -10.089 1.00 92.56 92 GLY A C 1
ATOM 687 O O . GLY A 1 92 ? -6.062 -2.274 -11.205 1.00 92.56 92 GLY A O 1
ATOM 688 N N . GLY A 1 93 ? -6.987 -3.856 -9.908 1.00 80.94 93 GLY A N 1
ATOM 689 C CA . GLY A 1 93 ? -7.472 -4.663 -11.040 1.00 80.94 93 GLY A CA 1
ATOM 690 C C . GLY A 1 93 ? -6.344 -5.269 -11.883 1.00 80.94 93 GLY A C 1
ATOM 691 O O . GLY A 1 93 ? -6.419 -5.284 -13.107 1.00 80.94 93 GLY A O 1
ATOM 692 N N . ILE A 1 94 ? -5.291 -5.739 -11.214 1.00 80.69 94 ILE A N 1
ATOM 693 C CA . ILE A 1 94 ? -4.029 -6.156 -11.829 1.00 80.69 94 ILE A CA 1
ATOM 694 C C . ILE A 1 94 ? -4.203 -7.473 -12.588 1.00 80.69 94 ILE A C 1
ATOM 696 O O . ILE A 1 94 ? -4.627 -8.476 -12.013 1.00 80.69 94 ILE A O 1
ATOM 700 N N . THR A 1 95 ? -3.813 -7.477 -13.861 1.00 72.88 95 THR A N 1
ATOM 701 C CA . THR A 1 95 ? -3.766 -8.683 -14.706 1.00 72.88 95 THR A CA 1
ATOM 702 C C . THR A 1 95 ? -2.408 -8.915 -15.357 1.00 72.88 95 THR A C 1
ATOM 704 O O . THR A 1 95 ? -2.185 -9.977 -15.928 1.00 72.88 95 THR A O 1
ATOM 707 N N . GLU A 1 96 ? -1.514 -7.929 -15.295 1.00 86.00 96 GLU A N 1
ATOM 708 C CA . GLU A 1 96 ? -0.199 -7.959 -15.934 1.00 86.00 96 GLU A CA 1
ATOM 709 C C . GLU A 1 96 ? 0.903 -7.670 -14.902 1.00 86.00 96 GLU A C 1
ATOM 711 O O . GLU A 1 96 ? 0.662 -6.919 -13.941 1.00 86.00 96 GLU A O 1
ATOM 716 N N . PRO A 1 97 ? 2.113 -8.230 -15.088 1.00 89.25 97 PRO A N 1
ATOM 717 C CA . PRO A 1 97 ? 3.264 -7.910 -14.249 1.00 89.25 97 PRO A CA 1
ATOM 718 C C . PRO A 1 97 ? 3.530 -6.403 -14.182 1.00 89.25 97 PRO A C 1
ATOM 720 O O . PRO A 1 97 ? 3.274 -5.665 -15.137 1.00 89.25 97 PRO A O 1
ATOM 723 N N . ALA A 1 98 ? 4.028 -5.928 -13.043 1.00 91.38 98 ALA A N 1
ATOM 724 C CA . ALA A 1 98 ? 4.370 -4.521 -12.886 1.00 91.38 98 ALA A CA 1
ATOM 725 C C . ALA A 1 98 ? 5.538 -4.108 -13.793 1.00 91.38 98 ALA A C 1
ATOM 727 O O . ALA A 1 98 ? 6.483 -4.867 -14.002 1.00 91.38 98 ALA A O 1
ATOM 728 N N . ALA A 1 99 ? 5.511 -2.858 -14.263 1.00 89.69 99 ALA A N 1
ATOM 729 C CA . ALA A 1 99 ? 6.619 -2.263 -15.015 1.00 89.69 99 ALA A CA 1
ATOM 730 C C . ALA A 1 99 ? 7.853 -1.957 -14.140 1.00 89.69 99 ALA A C 1
ATOM 732 O O . ALA A 1 99 ? 8.953 -1.784 -14.657 1.00 89.69 99 ALA A O 1
ATOM 733 N N . GLY A 1 100 ? 7.676 -1.879 -12.818 1.00 92.50 100 GLY A N 1
ATOM 734 C CA . GLY A 1 100 ? 8.730 -1.563 -11.858 1.00 92.50 100 GLY A CA 1
ATOM 735 C C . GLY A 1 100 ? 8.569 -2.330 -10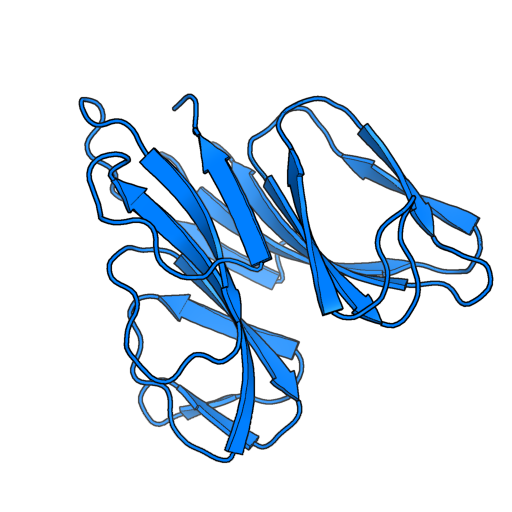.546 1.00 92.50 100 GLY A C 1
ATOM 736 O O . GLY A 1 100 ? 7.570 -3.033 -10.362 1.00 92.50 100 GLY A O 1
ATOM 737 N N . PRO A 1 101 ? 9.547 -2.216 -9.630 1.00 95.88 101 PRO A N 1
ATOM 738 C CA . PRO A 1 101 ? 9.511 -2.922 -8.360 1.00 95.88 101 PRO A CA 1
ATOM 739 C C . PRO A 1 101 ? 8.399 -2.375 -7.464 1.00 95.88 101 PRO A C 1
ATOM 741 O O . PRO A 1 101 ? 8.034 -1.197 -7.530 1.00 95.88 101 PRO A O 1
ATOM 744 N N . GLY A 1 102 ? 7.867 -3.223 -6.594 1.00 96.69 102 GLY A N 1
ATOM 745 C CA . GLY A 1 102 ? 6.739 -2.845 -5.757 1.00 96.69 102 GLY A CA 1
ATOM 746 C C . GLY A 1 102 ? 6.289 -3.945 -4.814 1.00 96.69 102 GLY A C 1
ATOM 747 O O . GLY A 1 102 ? 6.943 -4.976 -4.675 1.00 96.69 102 GLY A O 1
ATOM 748 N N . ILE A 1 103 ? 5.150 -3.716 -4.168 1.00 98.00 103 ILE A N 1
ATOM 749 C CA . ILE A 1 103 ? 4.477 -4.711 -3.337 1.00 98.00 103 ILE A CA 1
ATOM 750 C C . ILE A 1 103 ? 2.990 -4.728 -3.682 1.00 98.00 103 ILE A C 1
ATOM 752 O O . ILE A 1 103 ? 2.326 -3.688 -3.650 1.00 98.00 103 ILE A O 1
ATOM 756 N N . GLY A 1 104 ? 2.462 -5.917 -3.954 1.00 97.19 104 GLY A N 1
ATOM 757 C CA . GLY A 1 104 ? 1.036 -6.167 -4.112 1.00 97.19 104 GLY A CA 1
ATOM 758 C C . GLY A 1 104 ? 0.380 -6.750 -2.861 1.00 97.19 104 GLY A C 1
ATOM 759 O O . GLY A 1 104 ? 1.048 -7.298 -1.985 1.00 97.19 104 GLY A O 1
ATOM 760 N N . CYS A 1 105 ? -0.943 -6.619 -2.782 1.00 97.12 105 CYS A N 1
ATOM 761 C CA . CYS A 1 105 ? -1.798 -7.167 -1.737 1.00 97.12 105 CYS A CA 1
ATOM 762 C C . CYS A 1 105 ? -3.098 -7.724 -2.332 1.00 97.12 105 CYS A C 1
ATOM 764 O O . CYS A 1 105 ? -3.771 -7.082 -3.150 1.00 97.12 105 CYS A O 1
ATOM 766 N N . VAL A 1 106 ? -3.461 -8.938 -1.919 1.00 95.50 106 VAL A N 1
ATOM 767 C CA . VAL A 1 106 ? -4.725 -9.571 -2.296 1.00 95.50 106 VAL A CA 1
ATOM 768 C C . VAL A 1 106 ? -5.819 -8.963 -1.435 1.00 95.50 106 VAL A C 1
ATOM 770 O O . VAL A 1 106 ? -5.751 -9.027 -0.220 1.00 95.50 106 VAL A O 1
ATOM 773 N N . LEU A 1 107 ? -6.870 -8.411 -2.028 1.00 95.25 107 LEU A N 1
ATOM 774 C CA . LEU A 1 107 ? -7.998 -7.877 -1.258 1.00 95.25 107 LEU A CA 1
ATOM 775 C C . LEU A 1 107 ? -9.067 -8.944 -1.029 1.00 95.25 107 LEU A C 1
ATOM 777 O O . LEU A 1 107 ? -9.616 -9.066 0.064 1.00 95.25 107 LEU A O 1
ATOM 781 N N . ARG A 1 108 ? -9.381 -9.727 -2.067 1.00 93.81 108 ARG A N 1
ATOM 782 C CA . ARG A 1 108 ? -10.395 -10.791 -2.032 1.00 93.81 108 ARG A CA 1
ATOM 783 C C . ARG A 1 108 ? -10.124 -11.848 -3.090 1.00 93.81 108 ARG A C 1
ATOM 785 O O . ARG A 1 108 ? -9.523 -11.555 -4.119 1.00 93.81 108 ARG A O 1
ATOM 792 N N . GLY A 1 109 ? -10.714 -13.023 -2.880 1.00 90.94 109 GLY A N 1
ATOM 793 C CA . GLY A 1 109 ? -10.702 -14.132 -3.828 1.00 90.94 109 GLY A CA 1
ATOM 794 C C . GLY A 1 109 ? -9.593 -15.137 -3.546 1.00 90.94 109 GLY A C 1
ATOM 795 O O . GLY A 1 109 ? -9.025 -15.153 -2.457 1.00 90.94 109 GLY A O 1
ATOM 796 N N . GLU A 1 110 ? -9.326 -15.975 -4.540 1.00 87.12 110 GLU A N 1
ATOM 797 C CA . GLU A 1 110 ? -8.251 -16.963 -4.529 1.00 87.12 110 GLU A CA 1
ATOM 798 C C . GLU A 1 110 ? -7.345 -16.652 -5.717 1.00 87.12 110 GLU A C 1
ATOM 800 O O . GLU A 1 110 ? -7.766 -16.718 -6.881 1.00 87.12 110 GLU A O 1
ATOM 805 N N . LEU A 1 111 ? -6.125 -16.228 -5.404 1.00 92.94 111 LEU A N 1
ATOM 806 C CA . LEU A 1 111 ? -5.127 -15.846 -6.387 1.00 92.94 111 LEU A CA 1
ATOM 807 C C . LEU A 1 111 ? -3.880 -16.688 -6.215 1.00 92.94 111 LEU A C 1
ATOM 809 O O . LEU A 1 111 ? -3.557 -17.156 -5.123 1.00 92.94 111 LEU A O 1
ATOM 813 N N . THR A 1 112 ? -3.183 -16.848 -7.325 1.00 94.88 112 THR A N 1
ATOM 814 C CA . THR A 1 112 ? -1.890 -17.499 -7.392 1.00 94.88 112 THR A CA 1
ATOM 815 C C . THR A 1 112 ? -0.864 -16.469 -7.837 1.00 94.88 112 THR A C 1
ATOM 817 O O . THR A 1 112 ? -1.051 -15.839 -8.880 1.00 94.88 112 THR A O 1
ATOM 820 N N . ILE A 1 113 ? 0.188 -16.307 -7.039 1.00 94.44 113 ILE A N 1
ATOM 821 C CA . ILE A 1 113 ? 1.321 -15.419 -7.292 1.00 94.44 113 ILE A CA 1
ATOM 822 C C . ILE A 1 113 ? 2.554 -16.295 -7.488 1.00 94.44 113 ILE A C 1
ATOM 824 O O . ILE A 1 113 ? 2.876 -17.086 -6.605 1.00 94.44 113 ILE A O 1
ATOM 828 N N . ASP A 1 114 ? 3.189 -16.219 -8.658 1.00 94.81 114 ASP A N 1
ATOM 829 C CA . ASP A 1 114 ? 4.352 -17.044 -9.030 1.00 94.81 114 ASP A CA 1
ATOM 830 C C . ASP A 1 114 ? 4.148 -18.554 -8.779 1.00 94.81 114 ASP A C 1
ATOM 832 O O . ASP A 1 114 ? 5.052 -19.296 -8.399 1.00 94.81 114 ASP A O 1
ATOM 836 N N . GLY A 1 115 ? 2.919 -19.032 -8.990 1.00 94.19 115 GLY A N 1
ATOM 837 C CA . GLY A 1 115 ? 2.545 -20.434 -8.783 1.00 94.19 115 GLY A CA 1
ATOM 838 C C . GLY A 1 115 ? 2.120 -20.798 -7.354 1.00 94.19 115 GLY A C 1
ATOM 839 O O . GLY A 1 115 ? 1.639 -21.913 -7.145 1.00 94.19 115 GLY A O 1
ATOM 840 N N . GLU A 1 116 ? 2.200 -19.878 -6.390 1.00 95.44 116 GLU A N 1
ATOM 841 C CA . GLU A 1 116 ? 1.781 -20.099 -5.002 1.00 95.44 116 GLU A CA 1
ATOM 842 C C . GLU A 1 116 ?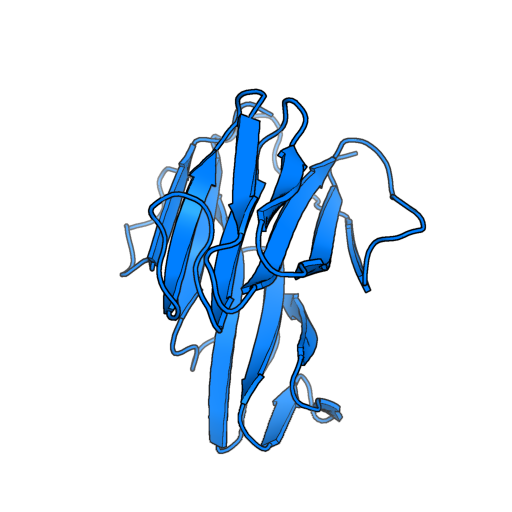 0.430 -19.451 -4.683 1.00 95.44 116 GLU A C 1
ATOM 844 O O . GLU A 1 116 ? 0.155 -18.317 -5.065 1.00 95.44 116 GLU A O 1
ATOM 849 N N . VAL A 1 117 ? -0.443 -20.166 -3.966 1.00 94.62 117 VAL A N 1
ATOM 850 C CA . VAL A 1 117 ? -1.752 -19.627 -3.562 1.00 94.62 117 VAL A CA 1
ATOM 851 C C . VAL A 1 117 ? -1.575 -18.609 -2.439 1.00 94.62 117 VAL A C 1
ATOM 853 O O . VAL A 1 117 ? -1.115 -18.953 -1.350 1.00 94.62 117 VAL A O 1
ATOM 856 N N . VAL A 1 118 ? -2.033 -17.381 -2.674 1.00 94.06 118 VAL A N 1
ATOM 857 C CA . VAL A 1 118 ? -2.000 -16.286 -1.701 1.00 94.06 118 VAL A CA 1
ATOM 858 C C . VAL A 1 118 ? -3.420 -15.981 -1.228 1.00 94.06 118 VAL A C 1
ATOM 860 O O . VAL A 1 118 ? -4.329 -15.723 -2.018 1.00 94.06 118 VAL A O 1
ATOM 863 N N . GLN A 1 119 ? -3.619 -16.051 0.088 1.00 93.00 119 GLN A N 1
ATOM 864 C CA . GLN A 1 119 ? -4.909 -15.803 0.737 1.00 93.00 119 GLN A CA 1
ATOM 865 C C . GLN A 1 119 ? -5.264 -14.305 0.739 1.00 93.00 119 GLN A C 1
ATOM 867 O O . GLN A 1 119 ? -4.371 -13.471 0.578 1.00 93.00 119 GLN A O 1
ATOM 872 N N . PRO A 1 120 ? -6.539 -13.932 0.974 1.00 94.00 120 PRO A N 1
ATOM 873 C CA . PRO A 1 120 ? -6.917 -12.542 1.204 1.00 94.00 120 PRO A CA 1
ATOM 874 C C . PRO A 1 120 ? -6.033 -11.851 2.247 1.00 94.00 120 PRO A C 1
ATOM 876 O O . PRO A 1 120 ? -5.665 -12.436 3.264 1.00 94.00 120 PRO A O 1
ATOM 879 N N . PHE A 1 121 ? -5.691 -10.604 1.949 1.00 94.69 121 PHE A N 1
ATOM 880 C CA . PHE A 1 121 ? -4.698 -9.752 2.597 1.00 94.69 121 PHE A CA 1
ATOM 881 C C . PHE A 1 121 ? -3.246 -10.240 2.516 1.00 94.69 121 PHE A C 1
ATOM 883 O O . PHE A 1 121 ? -2.353 -9.550 2.996 1.00 94.69 121 PHE A O 1
ATOM 890 N N . GLY A 1 122 ? -2.956 -11.381 1.891 1.00 95.69 122 GLY A N 1
ATOM 891 C CA . GLY A 1 122 ? -1.584 -11.795 1.606 1.00 95.69 122 GLY A CA 1
ATOM 892 C C . GLY A 1 122 ? -0.879 -10.818 0.658 1.00 95.69 122 GLY A C 1
ATOM 893 O O . GLY A 1 122 ? -1.506 -10.263 -0.248 1.00 95.69 122 GLY A O 1
ATOM 894 N N . ALA A 1 123 ? 0.417 -10.604 0.884 1.00 96.44 123 ALA A N 1
ATOM 895 C CA . ALA A 1 123 ? 1.244 -9.661 0.135 1.00 96.44 123 ALA A CA 1
ATOM 896 C C . ALA A 1 123 ? 2.340 -10.381 -0.660 1.00 96.44 123 ALA A C 1
ATOM 898 O O . ALA A 1 123 ? 2.766 -11.469 -0.275 1.00 96.44 123 ALA A O 1
ATOM 899 N N . TRP A 1 124 ? 2.809 -9.759 -1.742 1.00 96.44 124 TRP A N 1
ATOM 900 C CA . TRP A 1 124 ? 3.909 -10.262 -2.572 1.00 96.44 124 TRP A CA 1
ATOM 901 C C . TRP A 1 124 ? 4.771 -9.119 -3.111 1.00 96.44 124 TRP A C 1
ATOM 903 O O . TRP A 1 124 ? 4.326 -7.973 -3.154 1.00 96.44 124 TRP A O 1
ATOM 913 N N . GLN A 1 125 ? 5.999 -9.426 -3.530 1.00 97.00 125 GLN A N 1
ATOM 914 C CA . GLN A 1 125 ? 6.883 -8.460 -4.186 1.00 97.00 125 GLN A CA 1
ATOM 915 C C . GLN A 1 125 ? 6.650 -8.462 -5.699 1.00 97.00 125 GLN A C 1
ATOM 917 O O . GLN A 1 125 ? 6.498 -9.518 -6.299 1.00 97.00 125 GLN A O 1
ATOM 922 N N . GLU A 1 126 ? 6.635 -7.284 -6.309 1.00 96.19 126 GLU A N 1
ATOM 923 C CA . GLU A 1 126 ? 6.557 -7.106 -7.760 1.00 96.19 126 GLU A CA 1
ATOM 924 C C . GLU A 1 126 ? 7.963 -6.951 -8.372 1.00 96.19 126 GLU A C 1
ATOM 926 O O . GLU A 1 126 ? 8.844 -6.378 -7.718 1.00 96.19 126 GLU A O 1
ATOM 931 N N . PRO A 1 127 ? 8.177 -7.365 -9.635 1.00 94.81 127 PRO A N 1
ATOM 932 C CA . PRO A 1 127 ? 7.192 -7.949 -10.551 1.00 94.81 127 PRO A CA 1
ATOM 933 C C . PRO A 1 127 ? 6.881 -9.421 -10.240 1.00 94.81 127 PRO A C 1
ATOM 935 O O . PRO A 1 127 ? 7.797 -10.185 -9.949 1.00 94.81 127 PRO A O 1
ATOM 938 N N . ALA A 1 128 ? 5.613 -9.820 -10.363 1.00 94.31 128 ALA A N 1
ATOM 939 C CA . ALA A 1 128 ? 5.187 -11.216 -10.214 1.00 94.31 128 ALA A CA 1
ATOM 940 C C . ALA A 1 128 ? 4.129 -11.636 -11.248 1.00 94.31 128 ALA A C 1
ATOM 942 O O . ALA A 1 128 ? 3.379 -10.811 -11.781 1.00 94.31 128 ALA A O 1
ATOM 943 N N . GLU A 1 129 ? 4.037 -12.939 -11.513 1.00 93.25 129 GLU A N 1
ATOM 944 C CA . GLU A 1 129 ? 2.961 -13.531 -12.305 1.00 93.25 129 GLU A CA 1
ATOM 945 C C . GLU A 1 129 ? 1.705 -13.707 -11.443 1.00 93.25 129 GLU A C 1
ATOM 947 O O . GLU A 1 129 ? 1.664 -14.528 -10.5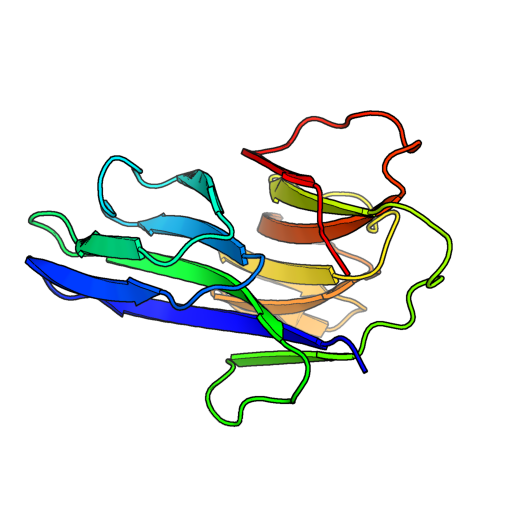27 1.00 93.25 129 GLU A O 1
ATOM 952 N N . VAL A 1 130 ? 0.651 -12.949 -11.761 1.00 92.62 130 VAL A N 1
ATOM 953 C CA . VAL A 1 130 ? -0.629 -12.985 -11.041 1.00 92.62 130 VAL A CA 1
ATOM 954 C C . VAL A 1 130 ? -1.677 -13.722 -11.868 1.00 92.62 130 VAL A C 1
ATOM 956 O O . VAL A 1 130 ? -1.946 -13.374 -13.017 1.00 92.62 130 VAL A O 1
ATOM 959 N N . SER A 1 131 ? -2.323 -14.725 -11.277 1.00 92.81 131 SER A N 1
ATOM 960 C CA . SER A 1 131 ? -3.425 -15.456 -11.911 1.00 92.81 131 SER A CA 1
ATOM 961 C C . SER A 1 131 ? -4.524 -15.828 -10.912 1.00 92.81 131 SER A C 1
ATOM 963 O O . SER A 1 131 ? -4.342 -15.744 -9.699 1.00 92.81 131 SER A O 1
ATOM 965 N N . GLY A 1 132 ? -5.695 -16.228 -11.417 1.00 91.12 132 GLY A N 1
ATOM 966 C CA . GLY A 1 132 ? -6.838 -16.647 -10.597 1.00 91.12 132 GLY A CA 1
ATOM 967 C C . GLY A 1 132 ? -8.029 -15.691 -10.668 1.00 91.12 132 GLY A C 1
ATOM 968 O O . GLY A 1 132 ? -8.220 -14.983 -11.658 1.00 91.12 132 GLY A O 1
ATOM 969 N N . ARG A 1 133 ? -8.886 -15.717 -9.637 1.00 89.62 133 ARG A N 1
ATOM 970 C CA . ARG A 1 133 ? -10.076 -14.856 -9.541 1.00 89.62 133 ARG A CA 1
ATOM 971 C C . ARG A 1 133 ? -10.094 -14.131 -8.208 1.00 89.62 133 ARG A C 1
ATOM 973 O O . ARG A 1 133 ? -10.311 -14.735 -7.160 1.00 89.62 133 ARG A O 1
ATOM 980 N N . GLY A 1 134 ? -9.958 -12.818 -8.273 1.00 91.69 134 GLY A N 1
ATOM 981 C CA . GLY A 1 134 ? -9.925 -11.980 -7.093 1.00 91.69 134 GLY A CA 1
ATOM 982 C C . GLY A 1 134 ? -9.740 -10.518 -7.444 1.00 91.69 134 GLY A C 1
ATOM 983 O O . GLY A 1 134 ? -9.755 -10.133 -8.612 1.00 91.69 134 GLY A O 1
ATOM 984 N N . THR A 1 135 ? -9.574 -9.715 -6.407 1.00 93.56 135 THR A N 1
ATOM 985 C CA . THR A 1 135 ? -9.226 -8.303 -6.529 1.00 93.56 135 THR A CA 1
ATOM 986 C C . THR A 1 135 ? -7.941 -8.057 -5.776 1.00 93.56 135 THR A C 1
ATOM 988 O O . THR A 1 135 ? -7.751 -8.576 -4.675 1.00 93.56 135 THR A O 1
ATOM 991 N N . THR A 1 136 ? -7.093 -7.233 -6.359 1.00 95.31 136 THR A N 1
ATOM 992 C CA . THR A 1 136 ? -5.776 -6.884 -5.847 1.00 95.31 136 THR A CA 1
ATOM 993 C C . THR A 1 136 ? -5.578 -5.386 -5.901 1.00 95.31 136 THR A C 1
ATOM 995 O O . THR A 1 136 ? -6.235 -4.677 -6.669 1.00 95.31 136 THR A O 1
ATOM 998 N N . VAL A 1 137 ? -4.636 -4.935 -5.090 1.00 97.00 137 VAL A N 1
ATOM 999 C CA . VAL A 1 137 ? -4.054 -3.602 -5.159 1.00 97.00 137 VAL A CA 1
ATOM 1000 C C . VAL A 1 137 ? -2.542 -3.748 -5.048 1.00 97.00 137 VAL A C 1
ATOM 1002 O O . VAL A 1 137 ? -2.062 -4.630 -4.338 1.00 97.00 137 VAL A O 1
ATOM 1005 N N . ARG A 1 138 ? -1.779 -2.915 -5.744 1.00 97.19 138 ARG A N 1
ATOM 1006 C CA . ARG A 1 138 ? -0.323 -2.862 -5.600 1.00 97.19 138 ARG A CA 1
ATOM 1007 C C . ARG A 1 138 ? 0.163 -1.438 -5.573 1.00 97.19 138 ARG A C 1
ATOM 1009 O O . ARG A 1 138 ? -0.471 -0.552 -6.141 1.00 97.19 138 ARG A O 1
ATOM 1016 N N . VAL A 1 139 ? 1.326 -1.257 -4.970 1.00 97.81 139 VAL A N 1
ATOM 1017 C CA . VAL A 1 139 ? 2.108 -0.043 -5.134 1.00 97.81 139 VAL A CA 1
ATOM 1018 C C . VAL A 1 139 ? 3.423 -0.384 -5.797 1.00 97.81 139 VAL A C 1
ATOM 1020 O O . VAL A 1 139 ? 4.146 -1.262 -5.332 1.00 97.81 139 VAL A O 1
ATOM 1023 N N . VAL A 1 140 ? 3.712 0.322 -6.883 1.00 96.31 140 VAL A N 1
ATOM 1024 C CA . VAL A 1 140 ? 4.925 0.163 -7.684 1.00 96.31 140 VAL A CA 1
ATOM 1025 C C . VAL A 1 140 ? 5.653 1.492 -7.787 1.00 96.31 140 VAL A C 1
ATOM 1027 O O . VAL A 1 140 ? 5.036 2.561 -7.741 1.00 96.31 140 VAL A O 1
ATOM 1030 N N . LEU A 1 141 ? 6.971 1.420 -7.926 1.00 95.75 141 LEU A N 1
ATOM 1031 C CA . LEU A 1 141 ? 7.805 2.561 -8.255 1.00 95.75 141 LEU A CA 1
ATOM 1032 C C . LEU A 1 141 ? 8.152 2.488 -9.732 1.00 95.75 141 LEU A C 1
ATOM 1034 O O . LEU A 1 141 ? 8.782 1.539 -10.193 1.00 95.75 141 LEU A O 1
ATOM 1038 N N . VAL A 1 142 ? 7.742 3.509 -10.468 1.00 94.50 142 VAL A N 1
ATOM 1039 C CA . VAL A 1 142 ? 8.000 3.640 -11.903 1.00 94.50 142 VAL A CA 1
ATOM 1040 C C . VAL A 1 142 ? 8.730 4.945 -12.161 1.00 94.50 142 VAL A C 1
ATOM 1042 O O . VAL A 1 142 ? 8.584 5.901 -11.396 1.00 94.50 142 VAL A O 1
ATOM 1045 N N . ARG A 1 143 ? 9.534 5.001 -13.224 1.00 93.56 143 ARG A N 1
ATOM 1046 C CA . ARG A 1 143 ? 10.192 6.253 -13.609 1.00 93.56 143 ARG A CA 1
ATOM 1047 C C . ARG A 1 143 ? 9.138 7.295 -13.970 1.00 93.56 143 ARG A C 1
ATOM 1049 O O . ARG A 1 143 ? 8.136 6.964 -14.592 1.00 93.56 143 ARG A O 1
ATOM 1056 N N . ALA A 1 144 ? 9.369 8.556 -13.623 1.00 91.88 144 ALA A N 1
ATOM 1057 C CA . ALA A 1 144 ? 8.411 9.634 -13.878 1.00 91.88 144 ALA A CA 1
ATOM 1058 C C . ALA A 1 144 ? 8.143 9.881 -15.380 1.00 91.88 144 ALA A C 1
ATOM 1060 O O . ALA A 1 144 ? 7.129 10.477 -15.734 1.00 91.88 144 ALA A O 1
ATOM 1061 N N . GLU A 1 145 ? 9.044 9.423 -16.255 1.00 88.69 145 GLU A N 1
ATOM 1062 C CA . GLU A 1 145 ? 8.906 9.480 -17.717 1.00 88.69 145 GLU A CA 1
ATOM 1063 C C . GLU A 1 145 ? 8.032 8.359 -18.310 1.00 88.69 145 GLU A C 1
ATOM 1065 O O . GLU A 1 145 ? 7.636 8.448 -19.474 1.00 88.69 145 GLU A O 1
ATOM 1070 N N . GLU A 1 146 ? 7.720 7.317 -17.530 1.00 84.12 146 GLU A N 1
ATOM 1071 C CA . GLU A 1 146 ? 6.814 6.244 -17.948 1.00 84.12 146 GLU A CA 1
ATOM 1072 C C . GLU A 1 146 ? 5.400 6.802 -18.193 1.00 84.12 146 GLU A C 1
ATOM 1074 O O . GLU A 1 146 ? 4.940 7.685 -17.458 1.00 84.12 146 GLU A O 1
ATOM 1079 N N . PRO A 1 147 ? 4.663 6.290 -19.196 1.00 76.62 147 PRO A N 1
ATOM 1080 C CA . PRO A 1 147 ? 3.301 6.731 -19.453 1.00 76.62 147 PRO A CA 1
ATOM 1081 C C . PRO A 1 147 ? 2.418 6.574 -18.211 1.00 76.62 147 PRO A C 1
ATOM 1083 O O . PRO A 1 147 ? 2.479 5.575 -17.487 1.00 76.62 147 PRO A O 1
ATOM 1086 N N . ALA A 1 148 ? 1.540 7.551 -17.985 1.00 69.06 148 ALA A N 1
ATOM 1087 C CA . ALA A 1 148 ? 0.528 7.434 -16.948 1.00 69.06 148 ALA A CA 1
ATOM 1088 C C . ALA A 1 148 ? -0.451 6.305 -17.311 1.00 69.06 148 ALA A C 1
ATOM 1090 O O . ALA A 1 148 ? -1.150 6.377 -18.323 1.00 69.06 148 ALA A O 1
ATOM 1091 N N . HIS A 1 149 ? -0.499 5.274 -16.471 1.00 73.38 149 HIS A N 1
ATOM 1092 C CA . HIS A 1 149 ? -1.559 4.270 -16.474 1.00 73.38 149 HIS A CA 1
ATOM 1093 C C . HIS A 1 149 ? -2.679 4.700 -15.523 1.00 73.38 149 HIS A C 1
ATOM 1095 O O . HIS A 1 149 ? -2.479 5.566 -14.669 1.00 73.38 149 HIS A O 1
ATOM 1101 N N . GLU A 1 150 ? -3.863 4.104 -15.668 1.00 83.81 150 GLU A N 1
ATOM 1102 C CA . GLU A 1 150 ? -4.945 4.315 -14.709 1.00 83.81 150 GLU A CA 1
ATOM 1103 C C . GLU A 1 150 ? -4.473 3.891 -13.310 1.00 83.81 150 GLU A C 1
ATOM 1105 O O . GLU A 1 150 ? -4.098 2.742 -13.080 1.00 83.81 150 GLU A O 1
ATOM 1110 N N . SER A 1 151 ? -4.442 4.851 -12.388 1.00 91.81 151 SER A N 1
ATOM 1111 C CA . SER A 1 151 ? -3.969 4.665 -11.019 1.00 91.81 151 SER A CA 1
ATOM 1112 C C . SER A 1 151 ? -5.021 5.144 -10.035 1.00 91.81 151 SER A C 1
ATOM 1114 O O . SER A 1 151 ? -5.634 6.190 -10.253 1.00 91.81 151 SER A O 1
ATOM 1116 N N . LEU A 1 152 ? -5.160 4.442 -8.914 1.00 95.94 152 LEU A N 1
ATOM 1117 C CA . LEU A 1 152 ? -6.029 4.850 -7.808 1.00 95.94 152 LEU A CA 1
ATOM 1118 C C . LEU A 1 152 ? -5.467 6.071 -7.068 1.00 95.94 152 LEU A C 1
ATOM 1120 O O . LEU A 1 152 ? -6.219 6.906 -6.578 1.00 95.94 152 LEU A O 1
ATOM 1124 N N . ALA A 1 153 ? -4.141 6.162 -6.992 1.00 97.00 153 ALA A N 1
ATOM 1125 C CA . ALA A 1 153 ? -3.397 7.295 -6.460 1.00 97.00 153 ALA A CA 1
ATOM 1126 C C . ALA A 1 153 ? -1.966 7.255 -6.996 1.00 97.00 153 ALA A C 1
ATOM 1128 O O . ALA A 1 153 ? -1.440 6.179 -7.284 1.00 97.00 153 ALA A O 1
ATOM 1129 N N . GLN A 1 154 ? -1.318 8.411 -7.086 1.00 96.44 154 GLN A N 1
ATOM 1130 C CA . GLN A 1 154 ? 0.102 8.488 -7.406 1.00 96.44 154 GLN A CA 1
ATOM 1131 C C . GLN A 1 154 ? 0.725 9.771 -6.862 1.00 96.44 154 GLN A C 1
ATOM 1133 O O . GLN A 1 154 ? 0.027 10.769 -6.674 1.00 96.44 154 GLN A O 1
ATOM 1138 N N . GLY A 1 155 ? 2.039 9.754 -6.658 1.00 95.00 155 GLY A N 1
ATOM 1139 C CA . GLY A 1 155 ? 2.802 10.933 -6.267 1.00 95.00 155 GLY A CA 1
ATOM 1140 C C . GLY A 1 155 ? 4.280 10.806 -6.600 1.00 95.00 155 GLY A C 1
ATOM 1141 O O . GLY A 1 155 ? 4.836 9.706 -6.614 1.00 95.00 155 GLY A O 1
ATOM 1142 N N . ALA A 1 156 ? 4.902 11.945 -6.901 1.00 93.12 156 ALA A N 1
ATOM 1143 C CA . ALA A 1 156 ? 6.336 12.017 -7.131 1.00 93.12 156 ALA A CA 1
ATOM 1144 C C . ALA A 1 156 ? 7.095 11.730 -5.832 1.00 93.12 156 ALA A C 1
ATOM 1146 O O . ALA A 1 156 ? 6.681 12.147 -4.748 1.00 93.12 156 ALA A O 1
ATOM 1147 N N . LEU A 1 157 ? 8.212 11.024 -5.961 1.00 86.62 157 LEU A N 1
ATOM 1148 C CA . LEU A 1 157 ? 9.113 10.736 -4.860 1.00 86.62 157 LEU A CA 1
ATOM 1149 C C . LEU A 1 157 ? 10.275 11.722 -4.855 1.00 86.62 157 LEU A C 1
ATOM 1151 O O . LEU A 1 157 ? 10.808 12.088 -5.900 1.00 86.62 157 LEU A O 1
ATOM 1155 N N . HIS A 1 158 ? 10.692 12.104 -3.655 1.00 72.75 158 HIS A N 1
ATOM 1156 C CA . HIS A 1 158 ? 11.960 12.776 -3.422 1.00 72.75 158 HIS A CA 1
ATOM 1157 C C . HIS A 1 158 ? 12.860 11.766 -2.714 1.00 72.75 158 HIS A C 1
ATOM 1159 O O . HIS A 1 158 ? 12.709 11.552 -1.511 1.00 72.75 158 HIS A O 1
ATOM 1165 N N . LEU A 1 159 ? 13.678 11.066 -3.506 1.00 71.25 159 LEU A N 1
ATOM 1166 C CA . LEU A 1 159 ? 14.653 10.076 -3.041 1.00 71.25 159 LEU A CA 1
ATOM 1167 C C . LEU A 1 159 ? 15.980 10.740 -2.657 1.00 71.25 159 LEU A C 1
ATOM 1169 O O . LEU A 1 159 ? 16.308 11.793 -3.251 1.00 71.25 159 LEU A O 1
#

Foldseek 3Di:
DKKKFKDKDFWAAFRKDWDAAFWKKKAWCAFDWAPDHHGAMEIDGHTDIITTHRRTTIMIMMTIDPDDDPRTPDMGDDDDDPPFKKKWFKDKPDQAFDPAKWKKFFQDDWKAWQNHTAHHRGMDITRTHIDDDGMMMMIGIDTPPDDDDDTSYMDIDDD

Secondary structure (DSSP, 8-state):
--EEEEEEEEEPTT-EEEE-SS-EEEEEEEEEETTEETT-EEEE-S-EEEEEEEEEEEEEEEEEESS--TT-SEEEE----TTS-EEEEEEES--S--SS-EEEEEEEEEEEETTEEE-TT-EEEES--EEEEEEEEEEEEEETTSPPPP-SEEEE---